Protein AF-A0A662BK26-F1 (afdb_monomer_lite)

Radius of gyration: 13.34 Å; chains: 1; bounding box: 38×17×31 Å

Foldseek 3Di:
DDDDDPVRVVVVLVVLVVLLVVLVVVQCVVQNPVRDDLVSSCVSSVHDSVSD

Sequence (52 aa):
MSPRTEKQFEEIRKEKRAIIMEAAIEVFAEKNFMGASVSMITKKAGVSKGLL

Secondary structure (DSSP, 8-state):
-PPPPHHHHHHHHHHHHHHHHHHHHHHHHHHHHHH--HHHHHHHHT--GGG-

Structure (mmCIF, N/CA/C/O backbone):
data_AF-A0A662BK26-F1
#
_entry.id   AF-A0A662BK26-F1
#
loop_
_atom_site.group_PDB
_atom_site.id
_atom_site.type_symbol
_atom_site.label_atom_id
_atom_site.label_alt_id
_atom_site.label_comp_id
_atom_site.label_asym_id
_atom_site.label_entity_id
_atom_site.label_seq_id
_atom_site.pdbx_PDB_ins_code
_atom_site.Cartn_x
_atom_site.Cartn_y
_atom_site.Cartn_z
_atom_site.occupancy
_atom_site.B_iso_or_equiv
_atom_site.auth_seq_id
_atom_site.auth_comp_id
_atom_site.auth_asym_id
_atom_site.auth_atom_id
_atom_site.pdbx_PDB_model_num
ATOM 1 N N . MET A 1 1 ? -22.652 10.758 13.464 1.00 67.81 1 MET A N 1
ATOM 2 C CA . MET A 1 1 ? -21.850 9.516 13.405 1.00 67.81 1 MET A CA 1
ATOM 3 C C . MET A 1 1 ? -21.217 9.306 14.766 1.00 67.81 1 MET A C 1
ATOM 5 O O . MET A 1 1 ? -20.713 10.277 15.315 1.00 67.81 1 MET A O 1
ATOM 9 N N . SE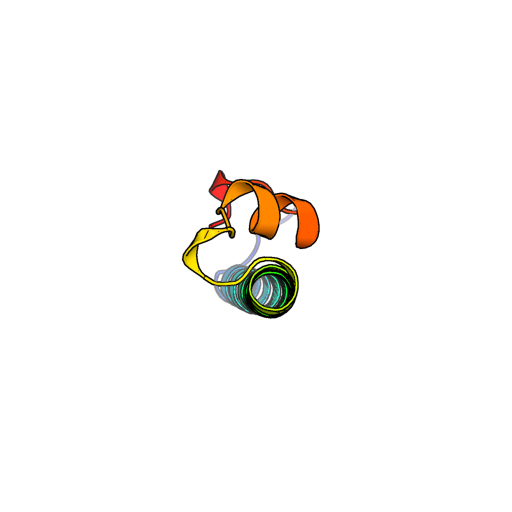R A 1 2 ? -21.251 8.090 15.307 1.00 79.38 2 SER A N 1
ATOM 10 C CA . SER A 1 2 ? -20.487 7.761 16.515 1.00 79.38 2 SER A CA 1
ATOM 11 C C . SER A 1 2 ? -18.992 7.684 16.173 1.00 79.38 2 SER A C 1
ATOM 13 O O . SER A 1 2 ? -18.658 7.197 15.087 1.00 79.38 2 SER A O 1
ATOM 15 N N . PRO A 1 3 ? -18.090 8.177 17.039 1.00 89.88 3 PRO A N 1
ATOM 16 C CA . PRO A 1 3 ? -16.654 8.084 16.807 1.00 89.88 3 PRO A CA 1
ATOM 17 C C . PRO A 1 3 ? -16.223 6.616 16.741 1.00 89.88 3 PRO A C 1
ATOM 19 O O . PRO A 1 3 ? -16.779 5.757 17.427 1.00 89.88 3 PRO A O 1
ATOM 22 N N . ARG A 1 4 ? -15.236 6.325 15.891 1.00 92.75 4 ARG A N 1
ATOM 23 C CA . ARG A 1 4 ? -14.654 4.984 15.800 1.00 92.75 4 ARG A CA 1
ATOM 24 C C . ARG A 1 4 ? -13.940 4.636 17.102 1.00 92.75 4 ARG A C 1
ATOM 26 O O . ARG A 1 4 ? -13.324 5.491 17.732 1.00 92.75 4 ARG A O 1
ATOM 33 N N . THR A 1 5 ? -14.000 3.365 17.465 1.00 96.06 5 THR A N 1
ATOM 34 C CA . THR A 1 5 ? -13.244 2.799 18.583 1.00 96.06 5 THR A CA 1
ATOM 35 C C . THR A 1 5 ? -11.785 2.569 18.195 1.00 96.06 5 THR A C 1
ATOM 37 O O . THR A 1 5 ? -11.444 2.469 17.015 1.00 96.06 5 THR A O 1
ATOM 40 N N . GLU A 1 6 ? -10.917 2.423 19.192 1.00 95.56 6 GLU A N 1
ATOM 41 C CA . GLU A 1 6 ? -9.500 2.096 18.989 1.00 95.56 6 GLU A CA 1
ATOM 42 C C . GLU A 1 6 ? -9.312 0.828 18.146 1.00 95.56 6 GLU A C 1
ATOM 44 O O . GLU A 1 6 ? -8.537 0.838 17.191 1.00 95.56 6 GLU A O 1
ATOM 49 N N . LYS A 1 7 ? -10.098 -0.224 18.418 1.00 96.19 7 LYS A N 1
ATOM 50 C CA . LYS A 1 7 ? -10.075 -1.482 17.651 1.00 96.19 7 LYS A CA 1
ATOM 51 C C . LYS A 1 7 ? -10.390 -1.263 16.172 1.00 96.19 7 LYS A C 1
ATOM 53 O O . LYS A 1 7 ? -9.683 -1.771 15.309 1.00 96.19 7 LYS A O 1
ATOM 58 N N . GLN A 1 8 ? -11.394 -0.440 15.872 1.00 96.00 8 GLN A N 1
ATOM 59 C CA . GLN A 1 8 ? -11.735 -0.095 14.489 1.00 96.00 8 GLN A CA 1
ATOM 60 C C . GLN A 1 8 ? -10.601 0.683 13.806 1.00 96.00 8 GLN A C 1
ATOM 62 O O . GLN A 1 8 ? -10.322 0.468 12.630 1.00 96.00 8 GLN A O 1
ATOM 67 N N . PHE A 1 9 ? -9.907 1.571 14.526 1.00 94.75 9 PHE A N 1
ATOM 68 C CA . PHE A 1 9 ? -8.727 2.249 13.982 1.00 94.75 9 PHE A CA 1
ATOM 69 C C . PHE A 1 9 ? -7.548 1.302 13.746 1.00 94.75 9 PHE A C 1
ATOM 71 O O . PHE A 1 9 ? -6.779 1.507 12.805 1.00 94.75 9 PHE A O 1
ATOM 78 N N . GLU A 1 10 ? -7.360 0.291 14.589 1.00 96.31 10 GLU A N 1
ATOM 79 C CA . GLU A 1 10 ? -6.338 -0.736 14.376 1.00 96.31 10 GLU A CA 1
ATOM 80 C C . GLU A 1 10 ? -6.632 -1.603 13.154 1.00 96.31 10 GLU A C 1
ATOM 82 O O . GLU A 1 10 ? -5.728 -1.836 12.353 1.00 96.31 10 GLU A O 1
ATOM 87 N N . GLU A 1 11 ? -7.879 -2.036 12.976 1.00 96.62 11 GLU A N 1
ATOM 88 C CA . GLU A 1 11 ? -8.306 -2.802 11.800 1.00 96.62 11 GLU A CA 1
ATOM 89 C C . GLU A 1 11 ? -8.079 -2.012 10.510 1.00 96.62 11 GLU A C 1
ATOM 91 O O . GLU A 1 11 ? -7.428 -2.513 9.593 1.00 96.62 11 GLU A O 1
ATOM 96 N N . ILE A 1 12 ? -8.495 -0.740 10.481 1.00 94.44 12 ILE A N 1
ATOM 97 C CA . ILE A 1 12 ? -8.253 0.146 9.336 1.00 94.44 12 ILE A CA 1
ATOM 98 C C . ILE A 1 12 ? -6.750 0.270 9.061 1.00 94.44 12 ILE A C 1
ATOM 100 O O . ILE A 1 12 ? -6.322 0.161 7.915 1.00 94.44 12 ILE A O 1
ATOM 104 N N . ARG A 1 13 ? -5.917 0.471 10.091 1.00 93.81 13 ARG A N 1
ATOM 105 C CA . ARG A 1 13 ? -4.458 0.578 9.909 1.00 93.81 13 ARG A CA 1
ATOM 106 C C . ARG A 1 13 ? -3.844 -0.712 9.367 1.00 93.81 13 ARG A C 1
ATOM 108 O O . ARG A 1 13 ? -2.976 -0.639 8.498 1.00 93.81 13 ARG A O 1
ATOM 115 N N . LYS A 1 14 ? -4.290 -1.880 9.840 1.00 96.25 14 LYS A N 1
ATOM 116 C CA . LYS A 1 14 ? -3.835 -3.185 9.332 1.00 96.25 14 LYS A CA 1
ATOM 117 C C . LYS A 1 14 ? -4.201 -3.367 7.861 1.00 96.25 14 LYS A C 1
ATOM 119 O O . LYS A 1 14 ? -3.330 -3.717 7.069 1.00 96.25 14 LYS A O 1
ATOM 124 N N . GLU A 1 15 ? -5.444 -3.063 7.495 1.00 95.81 15 GLU A N 1
ATOM 125 C CA . GLU A 1 15 ? -5.925 -3.141 6.113 1.00 95.81 15 GLU A CA 1
ATOM 126 C C . GLU A 1 15 ? -5.114 -2.222 5.188 1.00 95.81 15 GLU A C 1
ATOM 128 O O . GLU A 1 15 ? -4.582 -2.662 4.171 1.00 95.81 15 GLU A O 1
ATOM 133 N N . LYS A 1 16 ? -4.929 -0.950 5.570 1.00 95.19 16 LYS A N 1
ATOM 134 C CA . LYS A 1 16 ? -4.158 0.003 4.757 1.00 95.19 16 LYS A CA 1
ATOM 135 C C . LYS A 1 16 ? -2.693 -0.389 4.622 1.00 95.19 16 LYS A C 1
ATOM 137 O O . LYS A 1 16 ? -2.130 -0.246 3.540 1.00 95.19 16 LYS A O 1
ATOM 142 N N . ARG A 1 17 ? -2.085 -0.942 5.674 1.00 96.00 17 ARG A N 1
ATOM 143 C CA . ARG A 1 17 ? -0.708 -1.442 5.614 1.00 96.00 17 ARG A CA 1
ATOM 144 C C . ARG A 1 17 ? -0.555 -2.605 4.634 1.00 96.00 17 ARG A C 1
ATOM 146 O O . ARG A 1 17 ? 0.453 -2.649 3.935 1.00 96.00 17 ARG A O 1
ATOM 153 N N . ALA A 1 18 ? -1.532 -3.510 4.565 1.00 97.44 18 ALA A N 1
ATOM 154 C CA . ALA A 1 18 ? -1.512 -4.617 3.610 1.00 97.44 18 ALA A CA 1
ATOM 155 C C . ALA A 1 18 ? -1.542 -4.106 2.160 1.00 97.44 18 ALA A C 1
ATOM 157 O O . ALA A 1 18 ? -0.670 -4.467 1.375 1.00 97.44 18 ALA A O 1
ATOM 158 N N . ILE A 1 19 ? -2.454 -3.176 1.851 1.00 97.19 19 ILE A N 1
ATOM 159 C CA . ILE A 1 19 ? -2.584 -2.565 0.514 1.00 97.19 19 ILE A CA 1
ATOM 160 C C . ILE A 1 19 ? -1.288 -1.856 0.095 1.00 97.19 19 ILE A C 1
ATOM 162 O O . ILE A 1 19 ? -0.815 -2.003 -1.030 1.00 97.19 19 ILE A O 1
ATOM 166 N N . ILE A 1 20 ? -0.689 -1.086 1.007 1.00 97.44 20 ILE A N 1
ATOM 167 C CA . ILE A 1 20 ? 0.573 -0.383 0.751 1.00 97.44 20 ILE A CA 1
ATOM 168 C C . ILE A 1 20 ? 1.708 -1.377 0.472 1.00 97.44 20 ILE A C 1
ATOM 170 O O . ILE A 1 20 ? 2.520 -1.135 -0.419 1.00 97.44 20 ILE A O 1
ATOM 174 N N . MET A 1 21 ? 1.775 -2.478 1.227 1.00 97.62 21 MET A N 1
ATOM 175 C CA . MET A 1 21 ? 2.817 -3.491 1.062 1.00 97.62 21 MET A CA 1
ATOM 176 C C . MET A 1 21 ? 2.706 -4.193 -0.294 1.00 97.62 21 MET A C 1
ATOM 178 O O . MET A 1 21 ?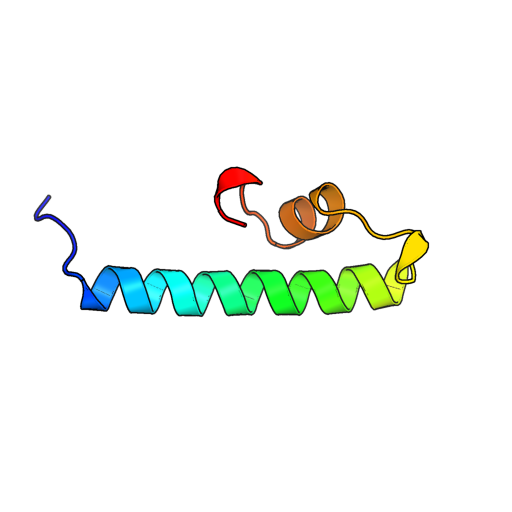 3.709 -4.337 -0.989 1.00 97.62 21 MET A O 1
ATOM 182 N N . GLU A 1 22 ? 1.495 -4.578 -0.689 1.00 98.19 22 GLU A N 1
ATOM 183 C CA . GLU A 1 22 ? 1.232 -5.208 -1.984 1.00 98.19 22 GLU A CA 1
ATOM 184 C C . GLU A 1 22 ? 1.621 -4.278 -3.141 1.00 98.19 22 GLU A C 1
ATOM 186 O O . GLU A 1 22 ? 2.431 -4.643 -3.994 1.00 98.19 22 GLU A O 1
ATOM 191 N N . ALA A 1 23 ? 1.181 -3.017 -3.094 1.00 98.06 23 ALA A N 1
ATOM 192 C CA . ALA A 1 23 ? 1.563 -2.016 -4.085 1.00 98.06 23 ALA A CA 1
ATOM 193 C C . ALA A 1 23 ? 3.083 -1.779 -4.139 1.00 98.06 23 ALA A C 1
ATOM 195 O O . ALA A 1 23 ? 3.639 -1.570 -5.217 1.00 98.06 23 ALA A O 1
ATOM 196 N N . ALA A 1 24 ? 3.769 -1.805 -2.992 1.00 97.94 24 ALA A N 1
ATOM 197 C CA . ALA A 1 24 ? 5.218 -1.647 -2.937 1.00 97.94 24 ALA A CA 1
ATOM 198 C C . ALA A 1 24 ? 5.939 -2.803 -3.637 1.00 97.94 24 ALA A C 1
ATOM 200 O O . ALA A 1 24 ? 6.840 -2.549 -4.435 1.00 97.94 24 ALA A O 1
ATOM 201 N N . ILE A 1 25 ? 5.515 -4.047 -3.391 1.00 98.06 25 ILE A N 1
ATOM 202 C CA . ILE A 1 25 ? 6.072 -5.237 -4.047 1.00 98.06 25 ILE A CA 1
ATOM 203 C C . ILE A 1 25 ? 5.940 -5.111 -5.564 1.00 98.06 25 ILE A C 1
ATOM 205 O O . ILE A 1 25 ? 6.925 -5.290 -6.278 1.00 98.06 25 ILE A O 1
ATOM 209 N N . GLU A 1 26 ? 4.761 -4.741 -6.060 1.00 98.00 26 GLU A N 1
ATOM 210 C CA . GLU A 1 26 ? 4.551 -4.593 -7.498 1.00 98.00 26 GLU A CA 1
ATOM 211 C C . GLU A 1 26 ? 5.398 -3.466 -8.103 1.00 98.00 26 GLU A C 1
ATOM 213 O O . GLU A 1 26 ? 5.998 -3.635 -9.163 1.00 98.00 26 GLU A O 1
ATOM 218 N N . VAL A 1 27 ? 5.489 -2.312 -7.433 1.00 98.19 27 VAL A N 1
ATOM 219 C CA . VAL A 1 27 ? 6.315 -1.192 -7.913 1.00 98.19 27 VAL A CA 1
ATOM 220 C C . VAL A 1 27 ? 7.792 -1.580 -7.936 1.00 98.19 27 VAL A C 1
ATOM 222 O O . VAL A 1 27 ? 8.485 -1.267 -8.902 1.00 98.19 27 VAL A O 1
ATOM 225 N N . PHE A 1 28 ? 8.283 -2.283 -6.913 1.00 97.81 28 PHE A N 1
ATOM 226 C CA . PHE A 1 28 ? 9.657 -2.779 -6.901 1.00 97.81 28 PHE A CA 1
ATOM 227 C C . PHE A 1 28 ? 9.902 -3.832 -7.984 1.00 97.81 28 PHE A C 1
ATOM 229 O O . PHE A 1 28 ? 10.969 -3.814 -8.595 1.00 97.81 28 PHE A O 1
ATOM 236 N N . ALA A 1 29 ? 8.933 -4.705 -8.268 1.00 97.19 29 ALA A N 1
ATOM 237 C CA . ALA A 1 29 ? 9.035 -5.681 -9.351 1.00 97.19 29 ALA A CA 1
ATOM 238 C C . ALA A 1 29 ? 9.126 -5.007 -10.733 1.00 97.19 29 ALA A C 1
ATOM 240 O O . ALA A 1 29 ? 9.903 -5.441 -11.579 1.00 97.19 29 ALA A O 1
ATOM 241 N N . GLU A 1 30 ? 8.386 -3.918 -10.956 1.00 96.69 30 GLU A N 1
ATOM 242 C CA . GLU A 1 30 ? 8.387 -3.182 -12.227 1.00 96.69 30 GLU A CA 1
ATOM 243 C C . GLU A 1 30 ? 9.586 -2.237 -12.396 1.00 96.69 30 GLU A C 1
ATOM 245 O O . GLU A 1 30 ? 10.061 -2.019 -13.513 1.00 96.69 30 GLU A O 1
ATOM 250 N N . LYS A 1 31 ? 10.031 -1.599 -11.308 1.00 94.44 31 LYS A N 1
ATOM 251 C CA . LYS A 1 31 ? 10.964 -0.461 -11.357 1.00 94.44 31 LYS A CA 1
ATOM 252 C C . LYS A 1 31 ? 12.315 -0.732 -10.718 1.00 94.44 31 LYS A C 1
ATOM 254 O O . LYS A 1 31 ? 13.156 0.155 -10.801 1.00 94.44 31 LYS A O 1
ATOM 259 N N . ASN A 1 32 ? 12.522 -1.910 -10.120 1.00 92.94 32 ASN A N 1
ATOM 260 C CA . ASN A 1 32 ? 13.576 -2.199 -9.143 1.00 92.94 32 ASN A CA 1
ATOM 261 C C . ASN A 1 32 ? 13.512 -1.271 -7.909 1.00 92.94 32 ASN A C 1
ATOM 263 O O . ASN A 1 32 ? 12.691 -0.357 -7.826 1.00 92.94 32 ASN A O 1
ATOM 267 N N . PHE A 1 33 ? 14.362 -1.520 -6.912 1.00 90.44 33 PHE A N 1
ATOM 268 C CA . PHE A 1 33 ? 14.352 -0.741 -5.670 1.00 90.44 33 PHE A CA 1
ATOM 269 C C . PHE A 1 33 ? 14.724 0.738 -5.879 1.00 90.44 33 PHE A C 1
ATOM 271 O O . PHE A 1 33 ? 14.072 1.619 -5.328 1.00 90.44 33 PHE A O 1
ATOM 278 N N . MET A 1 34 ? 15.736 1.020 -6.704 1.00 94.44 34 MET A N 1
ATOM 279 C CA . MET A 1 34 ? 16.249 2.378 -6.929 1.00 94.44 34 MET A CA 1
ATOM 280 C C . MET A 1 34 ? 15.325 3.225 -7.813 1.00 94.44 34 MET A C 1
ATOM 282 O O . MET A 1 34 ? 15.297 4.445 -7.678 1.00 94.44 34 MET A O 1
ATOM 286 N N . GLY A 1 35 ? 14.580 2.595 -8.726 1.00 95.62 35 GLY A N 1
ATOM 287 C CA . GLY A 1 35 ? 13.625 3.275 -9.603 1.00 95.62 35 GLY A CA 1
ATOM 288 C C . GLY A 1 35 ? 12.250 3.509 -8.974 1.00 95.62 35 GLY A C 1
ATOM 289 O O . GLY A 1 35 ? 11.421 4.218 -9.550 1.00 95.62 35 GLY A O 1
ATOM 290 N N . ALA A 1 36 ? 11.986 2.920 -7.809 1.00 97.31 36 ALA A N 1
ATOM 291 C CA . ALA A 1 36 ? 10.735 3.079 -7.088 1.00 97.31 36 ALA A CA 1
ATOM 292 C C . ALA A 1 36 ? 10.725 4.353 -6.233 1.00 97.31 36 ALA A C 1
ATOM 294 O O . ALA A 1 36 ? 11.740 4.808 -5.714 1.00 97.31 36 ALA A O 1
ATOM 295 N N . SER A 1 37 ? 9.537 4.927 -6.037 1.00 96.81 37 SER A N 1
ATOM 296 C CA . SER A 1 37 ? 9.350 6.070 -5.140 1.00 96.81 37 SER A CA 1
ATOM 297 C C . SER A 1 37 ? 8.086 5.924 -4.307 1.00 96.81 37 SER A C 1
ATOM 299 O O . SER A 1 37 ? 7.108 5.310 -4.734 1.00 96.81 37 SER A O 1
ATOM 301 N N . VAL A 1 38 ? 8.058 6.589 -3.152 1.00 95.31 38 VAL A N 1
ATOM 302 C CA . VAL A 1 38 ? 6.873 6.667 -2.282 1.00 95.31 38 VAL A CA 1
ATOM 303 C C . VAL A 1 38 ? 5.648 7.192 -3.043 1.00 95.31 38 VAL A C 1
ATOM 305 O O . VAL A 1 38 ? 4.536 6.706 -2.856 1.00 95.31 38 VAL A O 1
ATOM 308 N N . SER A 1 39 ? 5.833 8.145 -3.962 1.00 96.56 39 SER A N 1
ATOM 309 C CA . SER A 1 39 ? 4.768 8.621 -4.858 1.00 96.56 39 SER A CA 1
ATOM 310 C C . SER A 1 39 ? 4.200 7.533 -5.760 1.00 96.56 39 SER A C 1
ATOM 312 O O . SER A 1 39 ? 2.995 7.506 -5.979 1.00 96.56 39 SER A O 1
ATOM 314 N N . MET A 1 40 ? 5.044 6.655 -6.301 1.00 97.25 40 MET A N 1
ATOM 315 C CA . MET A 1 40 ? 4.582 5.565 -7.162 1.00 97.25 40 MET A CA 1
ATOM 316 C C . MET A 1 40 ? 3.800 4.534 -6.353 1.00 97.25 40 MET A C 1
ATOM 318 O O . MET A 1 40 ? 2.713 4.147 -6.769 1.00 97.25 40 MET A O 1
ATOM 322 N N . ILE A 1 41 ? 4.306 4.172 -5.172 1.00 97.50 41 ILE A N 1
ATOM 323 C CA . ILE A 1 41 ? 3.653 3.220 -4.265 1.00 97.50 41 ILE A CA 1
ATOM 324 C C . ILE A 1 41 ? 2.288 3.754 -3.823 1.00 97.50 41 ILE A C 1
ATOM 326 O O . ILE A 1 41 ? 1.285 3.071 -3.975 1.00 97.50 41 ILE A O 1
ATOM 330 N N . THR A 1 42 ? 2.220 5.002 -3.352 1.00 96.69 42 THR A N 1
ATOM 331 C CA . THR A 1 42 ? 0.956 5.632 -2.913 1.00 96.69 42 THR A CA 1
ATOM 332 C C . THR A 1 42 ? -0.050 5.793 -4.045 1.00 96.69 42 THR A C 1
ATOM 334 O O . THR A 1 42 ? -1.232 5.511 -3.853 1.00 96.69 42 THR A O 1
ATOM 337 N N . LYS A 1 43 ? 0.412 6.172 -5.245 1.00 96.69 43 LYS A N 1
ATOM 338 C CA . LYS A 1 43 ? -0.434 6.242 -6.441 1.00 96.69 43 LYS A CA 1
ATOM 339 C C . LYS A 1 43 ? -0.987 4.869 -6.823 1.00 96.69 43 LYS A C 1
ATOM 341 O O . LYS A 1 43 ? -2.155 4.789 -7.186 1.00 96.69 43 LYS A O 1
ATOM 346 N N . LYS A 1 44 ? -0.177 3.809 -6.726 1.00 96.94 44 LYS A N 1
ATOM 347 C CA . LYS A 1 44 ? -0.606 2.439 -7.035 1.00 96.94 44 LYS A CA 1
ATOM 348 C C . LYS A 1 44 ? -1.548 1.868 -5.970 1.00 96.94 44 LYS A C 1
ATOM 350 O O . LYS A 1 44 ? -2.566 1.288 -6.316 1.00 96.94 44 LYS A O 1
ATOM 355 N N . ALA A 1 45 ? -1.274 2.134 -4.695 1.00 96.81 45 ALA A N 1
ATOM 356 C CA . AL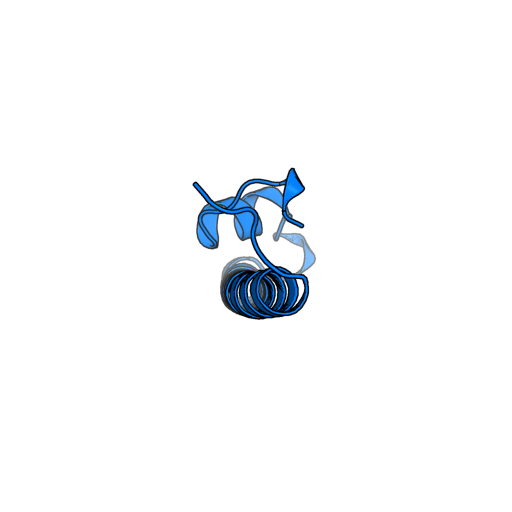A A 1 45 ? -2.118 1.761 -3.558 1.00 96.81 45 ALA A CA 1
ATOM 357 C C . ALA A 1 45 ? -3.432 2.565 -3.459 1.00 96.81 45 ALA A C 1
ATOM 359 O O . ALA A 1 45 ? -4.290 2.229 -2.646 1.00 96.81 45 ALA A O 1
ATOM 360 N N . GLY A 1 46 ? -3.593 3.648 -4.230 1.00 95.94 46 GLY A N 1
ATOM 361 C CA . GLY A 1 46 ? -4.780 4.505 -4.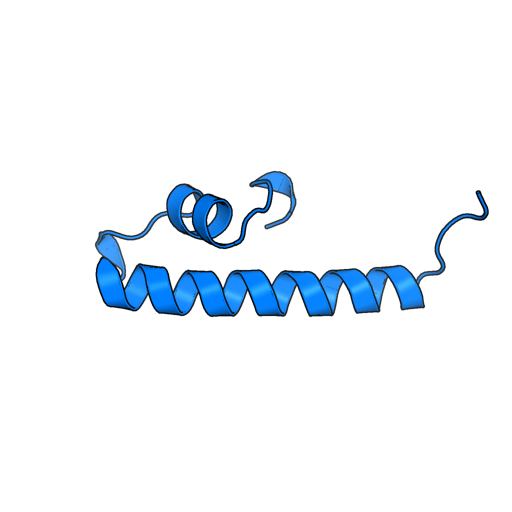166 1.00 95.94 46 GLY A CA 1
ATOM 362 C C . GLY A 1 46 ? -4.918 5.270 -2.844 1.00 95.94 46 GLY A C 1
ATOM 363 O O . GLY A 1 46 ? -6.032 5.559 -2.410 1.00 95.94 46 GLY A O 1
ATOM 364 N N . VAL A 1 47 ? -3.800 5.589 -2.184 1.00 94.81 47 VAL A N 1
ATOM 365 C CA . VAL A 1 47 ? -3.778 6.270 -0.880 1.00 94.81 47 VAL A CA 1
ATOM 366 C C . VAL A 1 47 ? -3.018 7.59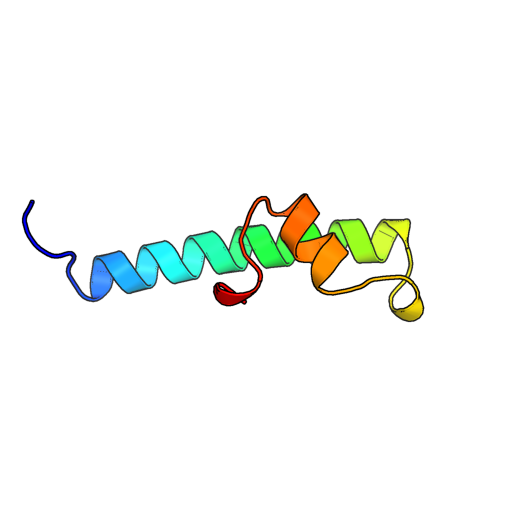1 -0.942 1.00 94.81 47 VAL A C 1
ATOM 368 O O . VAL A 1 47 ? -2.180 7.815 -1.815 1.00 94.81 47 VAL A O 1
ATOM 371 N N . SER A 1 48 ? -3.292 8.489 0.005 1.00 94.44 48 SER A N 1
ATOM 372 C CA . SER A 1 48 ? -2.519 9.723 0.141 1.00 94.44 48 SER A CA 1
ATOM 373 C C . SER A 1 48 ? -1.157 9.450 0.785 1.00 94.44 48 SER A C 1
ATOM 375 O O . SER A 1 48 ? -0.996 8.518 1.572 1.00 94.44 48 SER A O 1
ATOM 377 N N . LYS A 1 49 ? -0.164 10.301 0.497 1.00 90.94 49 LYS A N 1
ATOM 378 C CA . LYS A 1 49 ? 1.170 10.194 1.111 1.00 90.94 49 LYS A CA 1
ATOM 379 C C . LYS A 1 49 ? 1.153 10.313 2.634 1.00 90.94 49 LYS A C 1
ATOM 381 O O . LYS A 1 49 ? 1.988 9.697 3.266 1.00 90.94 49 LYS A O 1
ATOM 386 N N . GLY A 1 50 ? 0.219 11.074 3.208 1.00 90.38 50 GLY A N 1
ATOM 387 C CA . GLY A 1 50 ? 0.111 11.238 4.664 1.00 90.38 50 GLY A CA 1
ATOM 388 C C . GLY A 1 50 ? -0.453 10.019 5.400 1.00 90.38 50 GLY A C 1
ATOM 389 O O . GLY A 1 50 ? -0.563 10.057 6.620 1.00 90.38 50 GLY A O 1
ATOM 390 N N . LEU A 1 51 ? -0.861 8.973 4.672 1.00 87.62 51 LEU A N 1
ATOM 391 C CA . LEU A 1 51 ? -1.267 7.694 5.2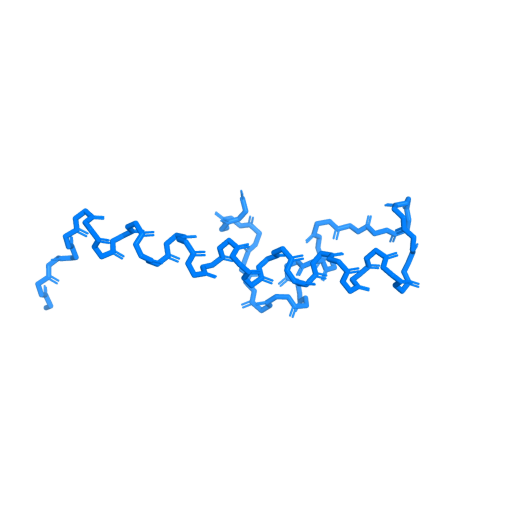54 1.00 87.62 51 LEU A CA 1
ATOM 392 C C . LEU A 1 51 ? -0.074 6.753 5.507 1.00 87.62 51 LEU A C 1
ATOM 394 O O . LEU A 1 51 ? -0.203 5.837 6.318 1.00 87.62 51 LEU A O 1
ATOM 398 N N . LEU A 1 52 ? 1.034 6.954 4.783 1.00 76.25 52 LEU A N 1
ATOM 399 C CA . LEU A 1 52 ? 2.307 6.247 4.965 1.00 76.25 52 LEU A CA 1
ATOM 400 C C . LEU A 1 52 ? 3.079 6.834 6.147 1.00 76.25 52 LEU A C 1
ATOM 402 O O . LEU A 1 52 ? 3.639 6.018 6.910 1.00 76.25 52 LEU A O 1
#

pLDDT: mean 94.4, std 5.57, range [67.81, 98.19]